Protein AF-A0A444XE68-F1 (afdb_monomer_lite)

InterPro domains:
  IPR004330 FAR1, DNA binding domain [PF03101] (11-62)

Secondary structure (DSSP, 8-state):
---SSHHHHHHHHHHHHHHTT--EEEEEEEE-TTT--EEEEEEEETTS--THHHHHHHHHHHHHHHHHHHHHHHHHHHHHHHHHHHHHHHHHHHHHHHHHHHHHHHHHHHHHHSS-----

Foldseek 3Di:
DDDPDPVRVVVVVQVVCVVVVWHKDFPDWDADPPPRHTPDTDIDTPVPDDPVVVVVVVVVVVVVVVVVVVVVVVVVVVVVVVVVVVVVVVVVVVVVVVVVVVVVVVVVVVVVVPDDPPDD

Organism: Arachis hypogaea (NCBI:txid3818)

Structure (mmCIF, N/CA/C/O backbone):
data_AF-A0A444XE68-F1
#
_entry.id   AF-A0A444XE68-F1
#
loop_
_atom_site.group_PDB
_atom_site.id
_atom_site.type_symbol
_atom_site.label_atom_id
_atom_site.label_alt_id
_atom_site.label_comp_id
_atom_site.label_asym_id
_atom_site.label_entity_id
_atom_site.label_seq_id
_atom_site.pdbx_PDB_ins_code
_atom_site.Cartn_x
_atom_site.Cartn_y
_atom_site.Cartn_z
_atom_site.occupancy
_atom_site.B_iso_or_equiv
_atom_site.auth_seq_id
_atom_site.auth_comp_id
_atom_site.auth_asym_id
_atom_site.auth_atom_id
_atom_site.pdbx_PDB_model_num
ATOM 1 N N . MET A 1 1 ? 29.959 3.962 -31.620 1.00 84.00 1 MET A N 1
ATOM 2 C CA . MET A 1 1 ? 29.363 3.859 -32.964 1.00 84.00 1 MET A CA 1
ATOM 3 C C . MET A 1 1 ? 28.530 5.101 -33.160 1.00 84.00 1 MET A C 1
ATOM 5 O O . MET A 1 1 ? 27.792 5.451 -32.246 1.00 84.00 1 MET A O 1
ATOM 9 N N . GLU A 1 2 ? 28.713 5.780 -34.280 1.00 93.50 2 GLU A N 1
ATOM 10 C CA . GLU A 1 2 ? 27.995 7.003 -34.637 1.00 93.50 2 GLU A CA 1
ATOM 11 C C . GLU A 1 2 ? 27.190 6.717 -35.905 1.00 93.50 2 GLU A C 1
ATOM 13 O O . GLU A 1 2 ? 27.587 5.864 -36.701 1.00 93.50 2 GLU A O 1
ATOM 18 N N . PHE A 1 3 ? 26.043 7.373 -36.050 1.00 93.94 3 PHE A N 1
ATOM 19 C CA . PHE A 1 3 ? 25.133 7.188 -37.176 1.00 93.94 3 PHE A CA 1
ATOM 20 C C . PHE A 1 3 ? 24.747 8.553 -37.732 1.00 93.94 3 PHE A C 1
ATOM 22 O O . PHE A 1 3 ? 24.503 9.481 -36.959 1.00 93.94 3 PHE A O 1
ATOM 29 N N . ASP A 1 4 ? 24.631 8.643 -39.053 1.00 94.25 4 ASP A N 1
ATOM 30 C CA . ASP A 1 4 ? 24.271 9.883 -39.748 1.00 94.25 4 ASP A CA 1
ATOM 31 C C . ASP A 1 4 ? 22.793 10.257 -39.550 1.00 94.25 4 ASP A C 1
ATOM 33 O O . ASP A 1 4 ? 22.409 11.422 -39.678 1.00 94.25 4 ASP A O 1
ATOM 37 N N . SER A 1 5 ? 21.946 9.286 -39.191 1.00 91.38 5 SER A N 1
ATOM 38 C CA . SER A 1 5 ? 20.542 9.521 -38.869 1.00 91.38 5 SER A CA 1
ATOM 39 C C . SER A 1 5 ? 19.990 8.575 -37.800 1.00 91.38 5 SER A C 1
ATOM 41 O O . SER A 1 5 ? 20.508 7.489 -37.529 1.00 91.38 5 SER A O 1
ATOM 43 N N . GLU A 1 6 ? 18.859 8.974 -37.213 1.00 87.94 6 GLU A N 1
ATOM 44 C CA . GLU A 1 6 ? 18.080 8.121 -36.308 1.00 87.94 6 GLU A CA 1
ATOM 45 C C . GLU A 1 6 ? 17.600 6.832 -37.001 1.00 87.94 6 GLU A C 1
ATOM 47 O O . GLU A 1 6 ? 17.521 5.775 -36.373 1.00 87.94 6 GLU A O 1
ATOM 52 N N . ALA A 1 7 ? 17.294 6.912 -38.300 1.00 90.12 7 ALA A N 1
ATOM 53 C CA . ALA A 1 7 ? 16.849 5.771 -39.087 1.00 90.12 7 ALA A CA 1
ATOM 54 C C . ALA A 1 7 ? 17.978 4.747 -39.283 1.00 90.12 7 ALA A C 1
ATOM 56 O O . ALA A 1 7 ? 17.733 3.550 -39.144 1.00 90.12 7 ALA A O 1
ATOM 57 N N . ASP A 1 8 ? 19.210 5.206 -39.517 1.00 94.12 8 ASP A N 1
ATOM 58 C CA . ASP A 1 8 ? 20.377 4.328 -39.678 1.00 94.12 8 ASP A CA 1
ATOM 59 C C . ASP A 1 8 ? 20.706 3.602 -38.377 1.00 94.12 8 ASP A C 1
ATOM 61 O O . ASP A 1 8 ? 20.880 2.381 -38.368 1.00 94.12 8 ASP A O 1
ATOM 65 N N . ALA A 1 9 ? 20.685 4.335 -37.258 1.00 91.12 9 ALA A N 1
ATOM 66 C CA . ALA A 1 9 ? 20.836 3.749 -35.932 1.00 91.12 9 ALA A CA 1
ATOM 67 C C . ALA A 1 9 ? 19.773 2.671 -35.675 1.00 91.12 9 ALA A C 1
ATOM 69 O O . ALA A 1 9 ? 20.085 1.577 -35.202 1.00 91.12 9 ALA A O 1
ATOM 70 N N . LYS A 1 10 ? 18.510 2.959 -36.017 1.00 88.44 10 LYS A N 1
ATOM 71 C CA . LYS A 1 10 ? 17.404 2.012 -35.856 1.00 88.44 10 LYS A CA 1
ATOM 72 C C . LYS A 1 10 ? 17.613 0.751 -36.698 1.00 88.44 10 LYS A C 1
ATOM 74 O O . LYS A 1 10 ? 17.505 -0.346 -36.162 1.00 88.44 10 LYS A O 1
ATOM 79 N N . ASN A 1 11 ? 17.941 0.901 -37.979 1.00 93.62 11 ASN A N 1
ATOM 80 C CA . ASN A 1 11 ? 18.151 -0.228 -38.885 1.00 93.62 11 ASN A CA 1
ATOM 81 C C . ASN A 1 11 ? 19.308 -1.121 -38.424 1.00 93.62 11 ASN A C 1
ATOM 83 O O . ASN A 1 11 ? 19.184 -2.343 -38.449 1.00 93.62 11 ASN A O 1
ATOM 87 N N . PHE A 1 12 ? 20.403 -0.520 -37.950 1.00 94.50 12 PHE A N 1
ATOM 88 C CA . PHE A 1 12 ? 21.541 -1.262 -37.417 1.00 94.50 12 PHE A CA 1
ATOM 89 C C . PHE A 1 12 ? 21.145 -2.143 -36.226 1.00 94.50 12 PHE A C 1
ATOM 91 O O . PHE A 1 12 ? 21.435 -3.340 -36.212 1.00 94.50 12 PHE A O 1
ATOM 98 N N . TYR A 1 13 ? 20.458 -1.570 -35.232 1.00 92.12 13 TYR A N 1
ATOM 99 C CA . TYR A 1 13 ? 20.051 -2.327 -34.049 1.00 92.12 13 TYR A CA 1
ATOM 100 C C . TYR A 1 13 ? 18.958 -3.358 -34.348 1.00 92.12 13 TYR A C 1
ATOM 102 O O . TYR A 1 13 ? 18.964 -4.422 -33.731 1.00 92.12 13 TYR A O 1
ATOM 110 N N . ASP A 1 14 ? 18.056 -3.082 -35.291 1.00 92.25 14 ASP A N 1
ATOM 111 C CA . ASP A 1 14 ? 17.038 -4.042 -35.729 1.00 92.25 14 ASP A CA 1
ATOM 112 C C . ASP A 1 14 ? 17.678 -5.259 -36.416 1.00 92.25 14 ASP A C 1
ATOM 114 O O . ASP A 1 14 ? 17.312 -6.401 -36.128 1.00 92.25 14 ASP A O 1
ATOM 118 N N . GLU A 1 15 ? 18.670 -5.035 -37.279 1.00 95.81 15 GLU A N 1
ATOM 119 C CA . GLU A 1 15 ? 19.401 -6.110 -37.953 1.00 95.81 15 GLU A CA 1
ATOM 120 C C . GLU A 1 15 ? 20.253 -6.921 -36.969 1.00 95.81 15 GLU A C 1
ATOM 122 O O . GLU A 1 15 ? 20.217 -8.152 -36.992 1.00 95.81 15 GLU A O 1
ATOM 127 N N . TYR A 1 16 ? 20.949 -6.256 -36.042 1.00 94.25 16 TYR A N 1
ATOM 128 C CA . TYR A 1 16 ? 21.681 -6.926 -34.964 1.00 94.25 16 TYR A CA 1
ATOM 129 C C . TYR A 1 16 ? 20.755 -7.811 -34.116 1.00 94.25 16 TYR A C 1
ATOM 131 O O . TYR A 1 16 ? 21.047 -8.978 -33.862 1.00 94.25 16 TYR A O 1
ATOM 139 N N . ALA A 1 17 ? 19.589 -7.290 -33.734 1.00 93.06 17 ALA A N 1
ATOM 140 C CA . ALA A 1 17 ? 18.597 -8.036 -32.971 1.00 93.06 17 ALA A CA 1
ATOM 141 C C . ALA A 1 17 ? 18.078 -9.262 -33.729 1.00 93.06 17 ALA A C 1
ATOM 143 O O . ALA A 1 17 ? 17.935 -10.339 -33.145 1.00 93.06 17 ALA A O 1
ATOM 144 N N . ARG A 1 18 ? 17.854 -9.120 -35.042 1.00 93.31 18 ARG A N 1
ATOM 145 C CA . ARG A 1 18 ? 17.460 -10.221 -35.927 1.00 93.31 18 ARG A CA 1
ATOM 146 C C . ARG A 1 18 ? 18.516 -11.327 -35.958 1.00 93.31 18 ARG A C 1
ATOM 148 O O . ARG A 1 18 ? 18.144 -12.496 -35.884 1.00 93.31 18 ARG A O 1
ATOM 155 N N . GLN A 1 19 ? 19.800 -10.971 -36.035 1.00 95.31 19 GLN A N 1
ATOM 156 C CA . GLN A 1 19 ? 20.914 -11.929 -36.043 1.00 95.31 19 GLN A CA 1
ATOM 157 C C . GLN A 1 19 ? 21.063 -12.656 -34.701 1.00 95.31 19 GLN A C 1
ATOM 159 O O . GLN A 1 19 ? 21.191 -13.877 -34.666 1.00 95.31 19 GLN A O 1
ATOM 164 N N . GLU A 1 20 ? 20.947 -11.929 -33.594 1.00 93.69 20 GLU A N 1
ATOM 165 C CA . GLU A 1 20 ? 21.061 -12.469 -32.233 1.00 93.69 20 GLU A CA 1
ATOM 166 C C . GLU A 1 20 ? 19.755 -13.113 -31.709 1.00 93.69 20 GLU A C 1
ATOM 168 O O . GLU A 1 20 ? 19.661 -13.582 -30.564 1.00 93.69 20 GLU A O 1
ATOM 173 N N . GLY A 1 21 ? 18.699 -13.128 -32.527 1.00 92.62 21 GLY A N 1
ATOM 174 C CA . GLY A 1 21 ? 17.419 -13.763 -32.224 1.00 92.62 21 GLY A CA 1
ATOM 175 C C . GLY A 1 21 ? 16.653 -13.108 -31.072 1.00 92.62 21 GLY A C 1
ATOM 176 O O . GLY A 1 21 ? 16.067 -13.811 -30.245 1.00 92.62 21 GLY A O 1
ATOM 177 N N . PHE A 1 22 ? 16.684 -11.781 -30.963 1.00 89.44 22 PHE A N 1
ATOM 178 C CA . PHE A 1 22 ? 15.850 -11.006 -30.044 1.00 89.44 22 PHE A CA 1
ATOM 179 C C . PHE A 1 22 ? 15.135 -9.861 -30.772 1.00 89.44 22 PHE A C 1
ATOM 181 O O . PHE A 1 22 ? 15.383 -9.581 -31.935 1.00 89.44 22 PHE A O 1
ATOM 188 N N . ILE A 1 23 ? 14.196 -9.208 -30.094 1.00 86.94 23 ILE A N 1
ATOM 189 C CA . ILE A 1 23 ? 13.454 -8.056 -30.615 1.00 86.94 23 ILE A CA 1
ATOM 190 C C . ILE A 1 23 ? 13.837 -6.833 -29.792 1.00 86.94 23 ILE A C 1
ATOM 192 O O . ILE A 1 23 ? 13.789 -6.882 -28.559 1.00 86.94 23 ILE A O 1
ATOM 196 N N . VAL A 1 24 ? 14.172 -5.741 -30.473 1.00 88.12 24 VAL A N 1
ATOM 197 C CA . VAL A 1 24 ? 14.423 -4.435 -29.860 1.00 88.12 24 VAL A CA 1
ATOM 198 C C . VAL A 1 24 ? 13.102 -3.705 -29.629 1.00 88.12 24 VAL A C 1
ATOM 200 O O . VAL A 1 24 ? 12.218 -3.678 -30.483 1.00 88.12 24 VAL A O 1
ATOM 203 N N . ARG A 1 25 ? 12.952 -3.112 -28.445 1.00 86.94 25 ARG A N 1
ATOM 204 C CA . ARG A 1 25 ? 11.806 -2.292 -28.049 1.00 86.94 25 ARG A CA 1
ATOM 205 C C . ARG A 1 25 ? 12.290 -0.930 -27.575 1.00 86.94 25 ARG A C 1
ATOM 207 O O . ARG A 1 25 ? 13.351 -0.819 -26.969 1.00 86.94 25 ARG A O 1
ATOM 214 N N . ILE A 1 26 ? 11.497 0.109 -27.821 1.00 86.88 26 ILE A N 1
ATOM 215 C CA . ILE A 1 26 ? 11.744 1.436 -27.249 1.00 86.88 26 ILE A CA 1
ATOM 216 C C . ILE A 1 26 ? 11.195 1.429 -25.817 1.00 86.88 26 ILE A C 1
ATOM 218 O O . ILE A 1 26 ? 9.985 1.340 -25.625 1.00 86.88 26 ILE A O 1
ATOM 222 N N . ASP A 1 27 ? 12.080 1.517 -24.824 1.00 84.44 27 ASP A N 1
ATOM 223 C CA . ASP A 1 27 ? 11.719 1.622 -23.402 1.00 84.44 27 ASP A CA 1
ATOM 224 C C . ASP A 1 27 ? 11.382 3.068 -23.025 1.00 84.44 27 ASP A C 1
ATOM 226 O O . ASP A 1 27 ? 10.371 3.348 -22.383 1.00 84.44 27 ASP A O 1
ATOM 230 N N . LYS A 1 28 ? 12.218 4.015 -23.463 1.00 85.75 28 LYS A N 1
ATOM 231 C CA . LYS A 1 28 ? 12.027 5.448 -23.204 1.00 85.75 28 LYS A CA 1
ATOM 232 C C . LYS A 1 28 ? 12.342 6.269 -24.439 1.00 85.75 28 LYS A C 1
ATOM 234 O O . LYS A 1 28 ? 13.296 5.981 -25.153 1.00 85.75 28 LYS A O 1
ATOM 239 N N . CYS A 1 29 ? 11.572 7.329 -24.649 1.00 90.06 29 CYS A N 1
ATOM 240 C CA . CYS A 1 29 ? 11.809 8.333 -25.678 1.00 90.06 29 CYS A CA 1
ATOM 241 C C . CYS A 1 29 ? 11.807 9.702 -25.002 1.00 90.06 29 CYS A C 1
ATOM 243 O O . CYS A 1 29 ? 10.786 10.106 -24.4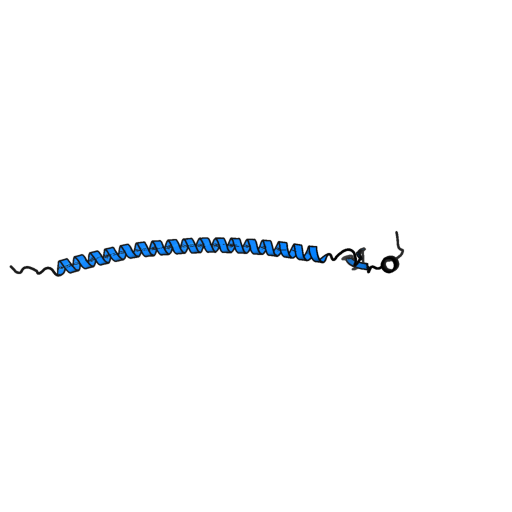49 1.00 90.06 29 CYS A O 1
ATOM 245 N N . HIS A 1 30 ? 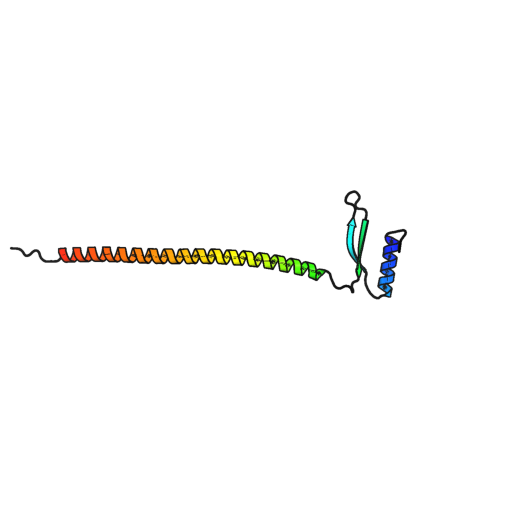12.937 10.401 -25.037 1.00 92.75 30 HIS A N 1
ATOM 246 C CA . HIS A 1 30 ? 13.023 11.781 -24.586 1.00 92.75 30 HIS A CA 1
ATOM 247 C C . HIS A 1 30 ? 12.874 12.713 -25.785 1.00 92.75 30 HIS A C 1
ATOM 249 O O . HIS A 1 30 ? 13.554 12.557 -26.806 1.00 92.75 30 HIS A O 1
ATOM 255 N N . ARG A 1 31 ? 11.952 13.662 -25.658 1.00 94.69 31 ARG A N 1
ATOM 256 C CA . ARG A 1 31 ? 11.659 14.674 -26.665 1.00 94.69 31 ARG A CA 1
ATOM 257 C C . ARG A 1 31 ? 11.868 16.048 -26.058 1.00 94.69 31 ARG A C 1
ATOM 259 O O . ARG A 1 31 ? 11.613 16.242 -24.873 1.00 94.69 31 ARG A O 1
ATOM 266 N N . SER A 1 32 ? 12.331 16.965 -26.888 1.00 95.12 32 SER A N 1
ATOM 267 C CA . SER A 1 32 ? 12.392 18.385 -26.577 1.00 95.12 32 SER A CA 1
ATOM 268 C C . SER A 1 32 ? 10.992 18.907 -26.275 1.00 95.12 32 SER A C 1
ATOM 270 O O . SER A 1 32 ? 10.041 18.611 -26.995 1.00 95.12 32 SER A O 1
ATOM 272 N N . GLU A 1 33 ? 10.863 19.698 -25.218 1.00 94.75 33 GLU A N 1
ATOM 273 C CA . GLU A 1 33 ? 9.581 20.294 -24.829 1.00 94.75 33 GLU A CA 1
ATOM 274 C C . GLU A 1 33 ? 9.178 21.463 -25.740 1.00 94.75 33 GLU A C 1
ATOM 276 O O . GLU A 1 33 ? 8.013 21.847 -25.768 1.00 94.75 33 GLU A O 1
ATOM 281 N N . ILE A 1 34 ? 10.127 22.014 -26.504 1.00 95.88 34 ILE A N 1
ATOM 282 C CA . ILE A 1 34 ? 9.919 23.211 -27.330 1.00 95.88 34 ILE A CA 1
ATOM 283 C C . ILE A 1 34 ? 9.379 22.837 -28.714 1.00 95.88 34 ILE A C 1
ATOM 285 O O . ILE A 1 34 ? 8.450 23.462 -29.215 1.00 95.88 34 ILE A O 1
ATOM 289 N N . ASP A 1 35 ? 9.968 21.821 -29.343 1.00 95.94 35 ASP A N 1
ATOM 290 C CA . ASP A 1 35 ? 9.703 21.447 -30.740 1.00 95.94 35 ASP A CA 1
ATOM 291 C C . ASP A 1 35 ? 9.335 19.965 -30.915 1.00 95.94 35 ASP A C 1
ATOM 293 O O . ASP A 1 35 ? 9.155 19.491 -32.038 1.00 95.94 35 ASP A O 1
ATOM 297 N N . ASN A 1 36 ? 9.223 19.218 -29.812 1.00 90.50 36 ASN A N 1
ATOM 298 C CA . ASN A 1 36 ? 8.888 17.794 -29.787 1.00 90.50 36 ASN A CA 1
ATOM 299 C C . ASN A 1 36 ? 9.858 16.889 -30.584 1.00 90.50 36 ASN A C 1
ATOM 301 O O . ASN A 1 36 ? 9.563 15.706 -30.828 1.00 90.50 36 ASN A O 1
ATOM 305 N N . ARG A 1 37 ? 11.031 17.414 -30.977 1.00 92.00 37 ARG A N 1
ATOM 306 C CA . ARG A 1 37 ? 12.084 16.635 -31.638 1.00 92.00 37 ARG A CA 1
ATOM 307 C C . ARG A 1 37 ? 12.682 15.629 -30.669 1.00 92.00 37 ARG A C 1
ATOM 309 O O . ARG A 1 37 ? 12.767 15.859 -29.465 1.00 92.00 37 ARG A O 1
ATOM 316 N N . ILE A 1 38 ? 13.078 14.481 -31.201 1.00 89.81 38 ILE A N 1
ATOM 317 C CA . ILE A 1 38 ? 13.616 13.382 -30.400 1.00 89.81 38 ILE A CA 1
ATOM 318 C C . ILE A 1 38 ? 15.060 13.706 -30.052 1.00 89.81 38 ILE A C 1
ATOM 320 O O . ILE A 1 38 ? 15.887 13.868 -30.941 1.00 89.81 38 ILE A O 1
ATOM 324 N N . ILE A 1 39 ? 15.342 13.787 -28.754 1.00 91.88 39 ILE A N 1
ATOM 325 C CA . ILE A 1 39 ? 16.689 14.028 -28.229 1.00 91.88 39 ILE A CA 1
ATOM 326 C C . ILE A 1 39 ? 17.389 12.689 -27.992 1.00 91.88 39 ILE A C 1
ATOM 328 O O . ILE A 1 39 ? 18.567 12.538 -28.297 1.00 91.88 39 ILE A O 1
ATOM 332 N N . SER A 1 40 ? 16.676 11.698 -27.445 1.00 90.56 40 SER A N 1
ATOM 333 C CA . SER A 1 40 ? 17.245 10.370 -27.206 1.00 90.56 40 SER A CA 1
ATOM 334 C C . SER A 1 40 ? 16.184 9.278 -27.093 1.00 90.56 40 SER A C 1
ATOM 336 O O . SER A 1 40 ? 15.023 9.524 -26.751 1.00 90.56 40 SER A O 1
ATOM 338 N N . ARG A 1 41 ? 16.594 8.033 -27.357 1.00 89.81 41 ARG A N 1
ATOM 339 C CA . ARG A 1 41 ? 15.790 6.834 -27.107 1.00 89.81 41 ARG A CA 1
ATOM 340 C C . ARG A 1 41 ? 16.607 5.795 -26.359 1.00 89.81 41 ARG A C 1
ATOM 342 O O . ARG A 1 41 ? 17.769 5.566 -26.670 1.00 89.81 41 ARG A O 1
ATOM 349 N N . ARG A 1 42 ? 15.967 5.138 -25.398 1.00 87.69 42 ARG A N 1
ATOM 350 C CA . ARG A 1 42 ? 16.484 3.933 -24.759 1.00 87.69 42 ARG A CA 1
ATOM 351 C C . ARG A 1 42 ? 15.863 2.722 -25.437 1.00 87.69 42 ARG A C 1
ATOM 353 O O . ARG A 1 42 ? 14.638 2.602 -25.468 1.00 87.69 42 ARG A O 1
ATOM 360 N N . LEU A 1 43 ? 16.718 1.849 -25.948 1.00 86.81 43 LEU A N 1
ATOM 361 C CA . LEU A 1 43 ? 16.349 0.571 -26.540 1.00 86.81 43 LEU A CA 1
ATOM 362 C C . LEU A 1 43 ? 16.595 -0.546 -25.518 1.00 86.81 43 LEU A C 1
ATOM 364 O O . LEU A 1 43 ? 17.582 -0.492 -24.791 1.00 86.81 43 LEU A O 1
ATOM 368 N N . THR A 1 44 ? 15.701 -1.528 -25.452 1.00 85.38 44 THR A N 1
ATOM 369 C CA . THR A 1 44 ? 15.846 -2.742 -24.629 1.00 85.38 44 THR A CA 1
ATOM 370 C C . THR A 1 44 ? 15.527 -3.971 -25.466 1.00 85.38 44 THR A C 1
ATOM 372 O O . THR A 1 44 ? 14.751 -3.892 -26.425 1.00 85.38 44 THR A O 1
ATOM 375 N N . CYS A 1 45 ? 16.116 -5.119 -25.133 1.00 87.81 45 CYS A N 1
ATOM 376 C CA . CYS A 1 45 ? 15.801 -6.361 -25.836 1.00 87.81 45 CYS A CA 1
ATOM 377 C C . CYS A 1 45 ? 14.669 -7.123 -25.136 1.00 87.81 45 CYS A C 1
ATOM 379 O O . CYS A 1 45 ? 14.455 -7.030 -23.927 1.00 87.81 45 CYS A O 1
ATOM 381 N N . ASN A 1 46 ? 13.925 -7.942 -25.880 1.00 80.06 46 ASN A N 1
ATOM 382 C CA . ASN A 1 46 ? 12.908 -8.796 -25.270 1.00 80.06 46 ASN A CA 1
ATOM 383 C C . ASN A 1 46 ? 13.469 -9.921 -24.382 1.00 80.06 46 ASN A C 1
ATOM 385 O O . ASN A 1 46 ? 12.687 -10.505 -23.632 1.00 80.06 46 ASN A O 1
ATOM 389 N N . LYS A 1 47 ? 14.781 -10.183 -24.430 1.00 75.50 47 LYS A N 1
ATOM 390 C CA . LYS A 1 47 ? 15.480 -11.150 -23.572 1.00 75.50 47 LYS A CA 1
ATOM 391 C C . LYS A 1 47 ? 15.899 -10.575 -22.207 1.00 75.50 47 LYS A C 1
ATOM 393 O O . LYS A 1 47 ? 16.132 -11.354 -21.293 1.00 75.50 47 LYS A O 1
ATOM 398 N N . GLU A 1 48 ? 15.923 -9.251 -22.023 1.00 68.56 48 GLU A N 1
ATOM 399 C CA . GLU A 1 48 ? 16.414 -8.587 -20.795 1.00 68.56 48 GLU A CA 1
ATOM 400 C C . GLU A 1 48 ? 15.484 -8.710 -19.574 1.00 68.56 48 GLU A C 1
ATOM 402 O O . GLU A 1 48 ? 15.865 -8.340 -18.468 1.00 68.56 48 GLU A O 1
ATOM 407 N N . GLY A 1 49 ? 14.281 -9.274 -19.729 1.00 58.38 49 GLY A N 1
ATOM 408 C CA . GLY A 1 49 ? 13.361 -9.489 -18.611 1.00 58.38 49 GLY A CA 1
ATOM 409 C C . GLY A 1 49 ? 12.615 -8.212 -18.204 1.00 58.38 49 GLY A C 1
ATOM 410 O O . GLY A 1 49 ? 13.105 -7.357 -17.484 1.00 58.38 49 GLY A O 1
ATOM 411 N N . PHE A 1 50 ? 11.368 -8.115 -18.661 1.00 56.25 50 PHE A N 1
ATOM 412 C CA . PHE A 1 50 ? 10.339 -7.119 -18.334 1.00 56.25 50 PHE A CA 1
ATOM 413 C C . PHE A 1 50 ? 10.555 -6.240 -17.069 1.00 56.25 50 PHE A C 1
ATOM 415 O O . PHE A 1 50 ? 10.349 -6.698 -15.943 1.00 56.25 50 PHE A O 1
ATOM 422 N N . HIS A 1 51 ? 10.732 -4.922 -17.265 1.00 56.00 51 HIS A N 1
ATOM 423 C CA . HIS A 1 51 ? 10.645 -3.842 -16.251 1.00 56.00 51 HIS A CA 1
ATOM 424 C C . HIS A 1 51 ? 9.278 -3.717 -15.523 1.00 56.00 51 HIS A C 1
ATOM 426 O O . HIS A 1 51 ? 9.047 -2.797 -14.738 1.00 56.00 51 HIS A O 1
ATOM 432 N N . VAL A 1 52 ? 8.346 -4.652 -15.730 1.00 56.81 52 VAL A N 1
ATOM 433 C CA . VAL A 1 52 ? 7.015 -4.661 -15.097 1.00 56.81 52 VAL A CA 1
ATOM 434 C C . VAL A 1 52 ? 7.094 -4.974 -13.592 1.00 56.81 52 VAL A C 1
ATOM 436 O O . VAL A 1 52 ? 6.224 -4.533 -12.839 1.00 56.81 52 VAL A O 1
ATOM 439 N N . ARG A 1 53 ? 8.133 -5.688 -13.122 1.00 57.84 53 ARG A N 1
ATOM 440 C CA . ARG A 1 53 ? 8.294 -5.996 -11.684 1.00 57.84 53 ARG A CA 1
ATOM 441 C C . ARG A 1 53 ? 8.501 -4.744 -10.839 1.00 57.84 53 ARG A C 1
ATOM 443 O O . ARG A 1 53 ? 7.781 -4.574 -9.867 1.00 57.84 53 ARG A O 1
ATOM 450 N N . GLU A 1 54 ? 9.354 -3.809 -11.259 1.00 61.56 54 GLU A N 1
ATOM 451 C CA . GLU A 1 54 ? 9.609 -2.590 -10.476 1.00 61.56 54 GLU A CA 1
ATOM 452 C C . GLU A 1 54 ? 8.354 -1.728 -10.278 1.00 61.56 54 GLU A C 1
ATOM 454 O O . GLU A 1 54 ? 8.172 -1.119 -9.222 1.00 61.56 54 GLU A O 1
ATOM 459 N N . SER A 1 55 ? 7.467 -1.683 -11.278 1.00 72.06 55 SER A N 1
ATOM 460 C CA . SER A 1 55 ? 6.179 -0.987 -11.177 1.00 72.06 55 SER A CA 1
ATOM 461 C C . SER A 1 55 ? 5.241 -1.674 -10.177 1.00 72.06 55 SER A C 1
ATOM 463 O O . SER A 1 55 ? 4.668 -1.014 -9.306 1.00 72.06 55 SER A O 1
ATOM 465 N N . LYS A 1 56 ? 5.143 -3.009 -10.234 1.00 81.31 56 LYS A N 1
ATOM 466 C CA . LYS A 1 56 ? 4.345 -3.798 -9.285 1.00 81.31 56 LYS A CA 1
ATOM 467 C C . LYS A 1 56 ? 4.897 -3.703 -7.864 1.00 81.31 56 LYS A C 1
ATOM 469 O O . LYS A 1 56 ? 4.121 -3.484 -6.945 1.00 81.31 56 LYS A O 1
ATOM 474 N N . ASP A 1 57 ? 6.211 -3.751 -7.683 1.00 85.44 57 ASP A N 1
ATOM 475 C CA . ASP A 1 57 ? 6.851 -3.640 -6.369 1.00 85.44 57 ASP A CA 1
ATOM 476 C C . ASP A 1 57 ? 6.652 -2.251 -5.756 1.00 85.44 57 ASP A C 1
ATOM 478 O O . ASP A 1 57 ? 6.414 -2.119 -4.554 1.00 85.44 57 ASP A O 1
ATOM 482 N N . LYS A 1 58 ? 6.693 -1.190 -6.576 1.00 87.31 58 LYS A N 1
ATOM 483 C CA . LYS A 1 58 ? 6.314 0.160 -6.133 1.00 87.31 58 LYS A CA 1
ATOM 484 C C . LYS A 1 58 ? 4.855 0.200 -5.689 1.00 87.31 58 LYS A C 1
ATOM 486 O O . LYS A 1 58 ? 4.571 0.765 -4.635 1.00 87.31 58 LYS A O 1
ATOM 491 N N . ARG A 1 59 ? 3.952 -0.424 -6.451 1.00 89.69 59 ARG A N 1
ATOM 492 C CA . ARG A 1 59 ? 2.529 -0.488 -6.102 1.00 89.69 59 ARG A CA 1
ATOM 493 C C . ARG A 1 59 ? 2.288 -1.281 -4.819 1.00 89.69 59 ARG A C 1
ATOM 495 O O . ARG A 1 59 ? 1.534 -0.814 -3.975 1.00 89.69 59 ARG A O 1
ATOM 502 N N . ILE A 1 60 ? 2.957 -2.419 -4.643 1.00 94.00 60 ILE A N 1
ATOM 503 C CA . ILE A 1 60 ? 2.900 -3.226 -3.419 1.00 94.00 60 ILE A CA 1
ATOM 504 C C . ILE A 1 60 ? 3.348 -2.378 -2.230 1.00 94.00 60 ILE A C 1
ATOM 506 O O . ILE 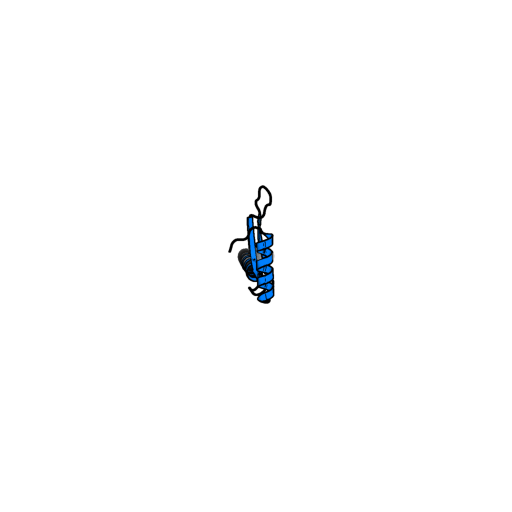A 1 60 ? 2.578 -2.212 -1.295 1.00 94.00 60 ILE A O 1
ATOM 510 N N . ARG A 1 61 ? 4.522 -1.734 -2.301 1.00 94.81 61 ARG A N 1
ATOM 511 C CA . ARG A 1 61 ? 5.019 -0.870 -1.213 1.00 94.81 61 ARG A CA 1
ATOM 512 C C . ARG A 1 61 ? 4.061 0.269 -0.859 1.00 94.81 61 ARG A C 1
ATOM 514 O O . ARG A 1 61 ? 3.927 0.604 0.314 1.00 94.81 61 ARG A O 1
ATOM 521 N N . GLN A 1 62 ? 3.416 0.880 -1.852 1.00 96.00 62 GLN A N 1
ATOM 522 C CA . GLN A 1 62 ? 2.408 1.916 -1.611 1.00 96.00 62 GLN A CA 1
ATOM 523 C C . GLN A 1 62 ? 1.189 1.354 -0.876 1.00 96.00 62 GLN A C 1
ATOM 525 O O . GLN A 1 62 ? 0.781 1.924 0.133 1.00 96.00 62 GLN A O 1
ATOM 530 N N . LEU A 1 63 ? 0.644 0.231 -1.351 1.00 97.31 63 LEU A N 1
ATOM 531 C CA . LEU A 1 63 ? -0.524 -0.402 -0.740 1.00 97.31 63 LEU A CA 1
ATOM 532 C C . LEU A 1 63 ? -0.224 -0.909 0.674 1.00 97.31 63 LEU A C 1
ATOM 534 O O . LEU A 1 63 ? -1.059 -0.740 1.554 1.00 97.31 63 LEU A O 1
ATOM 538 N N . THR A 1 64 ? 0.970 -1.453 0.923 1.00 97.19 64 THR A N 1
ATOM 539 C CA . THR A 1 64 ? 1.402 -1.874 2.264 1.00 97.19 64 THR A CA 1
ATOM 540 C C . THR A 1 64 ? 1.399 -0.702 3.244 1.00 97.19 64 THR A C 1
ATOM 542 O O . THR A 1 64 ? 0.797 -0.806 4.307 1.00 97.19 64 THR A O 1
ATOM 545 N N . LYS A 1 65 ? 1.970 0.450 2.865 1.00 97.75 65 LYS A N 1
ATOM 546 C CA . LYS A 1 65 ? 1.943 1.659 3.711 1.00 97.75 65 LYS A CA 1
ATOM 547 C C . LYS A 1 65 ? 0.524 2.163 3.972 1.00 97.75 65 LYS A C 1
ATOM 549 O O . LYS A 1 65 ? 0.218 2.645 5.060 1.00 97.75 65 LYS A O 1
ATOM 554 N N . GLU A 1 66 ? -0.344 2.094 2.965 1.00 97.69 66 GLU A N 1
ATOM 555 C CA . GLU A 1 66 ? -1.739 2.509 3.108 1.00 97.69 66 GLU A CA 1
ATOM 556 C C . GLU A 1 66 ? -2.515 1.578 4.054 1.00 97.69 66 GLU A C 1
ATOM 558 O O . GLU A 1 66 ? -3.329 2.054 4.849 1.00 97.69 66 GLU A O 1
ATOM 563 N N . LEU A 1 67 ? -2.233 0.272 3.993 1.00 98.19 67 LEU A N 1
ATOM 564 C CA . LEU A 1 67 ? -2.789 -0.740 4.889 1.00 98.19 67 LEU A CA 1
ATOM 565 C C . LEU A 1 67 ? -2.350 -0.487 6.338 1.00 98.19 67 LEU A C 1
ATOM 567 O O . LEU A 1 67 ? -3.203 -0.339 7.207 1.00 98.19 67 LEU A O 1
ATOM 571 N N . GLU A 1 68 ? -1.047 -0.311 6.578 1.00 97.88 68 GLU A N 1
ATOM 572 C CA . GLU A 1 68 ? -0.491 -0.016 7.908 1.00 97.88 68 GLU A CA 1
ATOM 573 C C . GLU A 1 68 ? -1.123 1.236 8.534 1.00 97.88 68 GLU A C 1
ATOM 575 O O . GLU A 1 68 ? -1.476 1.245 9.715 1.00 97.88 68 GLU A O 1
ATOM 580 N N . ARG A 1 69 ? -1.334 2.293 7.735 1.00 97.75 69 ARG A N 1
ATOM 581 C CA . ARG A 1 69 ? -2.001 3.519 8.198 1.00 97.75 69 ARG A CA 1
ATOM 582 C C . ARG A 1 69 ? -3.447 3.257 8.625 1.00 97.75 69 ARG A C 1
ATOM 584 O O . ARG A 1 69 ? -3.894 3.794 9.639 1.00 97.75 69 ARG A O 1
ATOM 591 N N . ARG A 1 70 ? -4.194 2.462 7.849 1.00 96.06 70 ARG A N 1
ATOM 592 C CA . ARG A 1 70 ? -5.580 2.100 8.188 1.00 96.06 70 ARG A CA 1
ATOM 593 C C . ARG A 1 70 ? -5.644 1.214 9.425 1.00 96.06 70 ARG A C 1
ATOM 595 O O . ARG A 1 70 ? -6.512 1.446 10.263 1.00 96.06 70 ARG A O 1
ATOM 602 N N . ASP A 1 71 ? -4.720 0.273 9.573 1.00 98.06 71 ASP A N 1
ATOM 603 C CA . ASP A 1 71 ? -4.644 -0.595 10.748 1.00 98.06 71 ASP A CA 1
ATOM 604 C C . ASP A 1 71 ? -4.370 0.213 12.018 1.00 98.06 71 ASP A C 1
ATOM 606 O O . ASP A 1 71 ? -5.064 0.039 13.020 1.00 98.06 71 ASP A O 1
ATOM 610 N N . GLN A 1 72 ? -3.437 1.170 11.970 1.00 98.12 72 GLN A N 1
ATOM 611 C CA . GLN A 1 72 ? -3.194 2.096 13.082 1.00 98.12 72 GLN A CA 1
ATOM 612 C C . GLN A 1 72 ? -4.449 2.899 13.444 1.00 98.12 72 GLN A C 1
ATOM 614 O O . GLN A 1 72 ? -4.796 3.017 14.621 1.00 98.12 72 GLN A O 1
ATOM 619 N N . GLN A 1 73 ? -5.167 3.413 12.443 1.00 98.00 73 GLN A N 1
ATOM 620 C CA . GLN A 1 73 ? -6.409 4.151 12.664 1.00 98.00 73 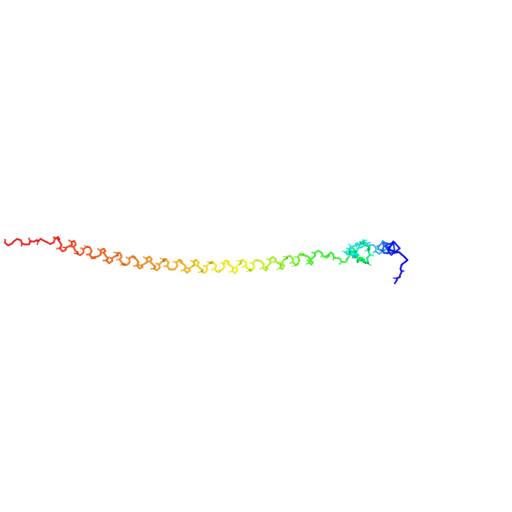GLN A CA 1
ATOM 621 C C . GLN A 1 73 ? -7.497 3.256 13.290 1.00 98.00 73 GLN A C 1
ATOM 623 O O . GLN A 1 73 ? -8.162 3.661 14.243 1.00 98.00 73 GLN A O 1
ATOM 628 N N . CYS A 1 74 ? -7.637 2.012 12.824 1.00 98.25 74 CYS A N 1
ATOM 629 C CA . CYS A 1 74 ? -8.560 1.038 13.407 1.00 98.25 74 CYS A CA 1
ATOM 630 C C . CYS A 1 74 ? -8.196 0.698 14.857 1.00 98.25 74 CYS A C 1
ATOM 632 O O . CYS A 1 74 ? -9.081 0.606 15.707 1.00 98.25 74 CYS A O 1
ATOM 634 N N . GLN A 1 75 ? -6.905 0.560 15.173 1.00 98.12 75 GLN A N 1
ATOM 635 C CA . GLN A 1 75 ? -6.440 0.342 16.545 1.00 98.12 75 GLN A CA 1
ATOM 636 C C . GLN A 1 75 ? -6.777 1.527 17.458 1.00 98.12 75 GLN A C 1
ATOM 638 O O . GLN A 1 75 ? -7.196 1.314 18.596 1.00 98.12 75 GLN A O 1
ATOM 643 N N . GLN A 1 76 ? -6.639 2.765 16.974 1.00 98.12 76 GLN A N 1
ATOM 644 C CA . GLN A 1 76 ? -7.029 3.958 17.731 1.00 98.12 76 GLN A CA 1
ATOM 645 C C . GLN A 1 76 ? -8.532 3.982 18.013 1.00 98.12 76 GLN A C 1
ATOM 647 O O . GLN A 1 76 ? -8.928 4.129 19.168 1.00 98.12 76 GLN A O 1
ATOM 652 N N . TYR A 1 77 ? -9.368 3.759 16.996 1.00 98.25 77 TYR A N 1
ATOM 653 C CA . TYR A 1 77 ? -10.815 3.681 17.201 1.00 98.25 77 TYR A CA 1
ATOM 654 C C . TYR A 1 77 ? -11.203 2.555 18.156 1.00 98.25 77 TYR A C 1
ATOM 656 O O . TYR A 1 77 ? -12.029 2.768 19.039 1.00 98.25 77 TYR A O 1
ATOM 664 N N . ARG A 1 78 ? -10.568 1.382 18.047 1.00 98.56 78 ARG A N 1
ATOM 665 C CA . ARG A 1 78 ? -10.809 0.265 18.966 1.00 98.56 78 ARG A CA 1
ATOM 666 C C . ARG A 1 78 ? -10.519 0.654 20.416 1.00 98.56 78 ARG A C 1
ATOM 668 O O . ARG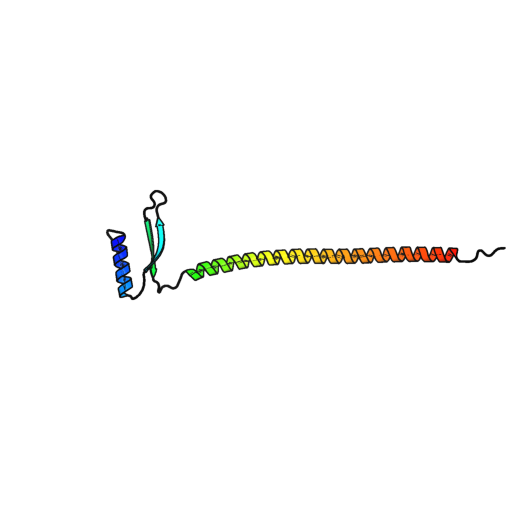 A 1 78 ? -11.326 0.343 21.283 1.00 98.56 78 ARG A O 1
ATOM 675 N N . LYS A 1 79 ? -9.411 1.354 20.683 1.00 98.12 79 LYS A N 1
ATOM 676 C CA . LYS A 1 79 ? -9.081 1.839 22.035 1.00 98.12 79 LYS A CA 1
ATOM 677 C C . LYS A 1 79 ? -10.129 2.816 22.566 1.00 98.12 79 LYS A C 1
ATOM 679 O O . LYS A 1 79 ? -10.557 2.671 23.704 1.00 98.12 79 LYS A O 1
ATOM 684 N N . LEU A 1 80 ? -10.557 3.771 21.740 1.00 98.12 80 LEU A N 1
ATOM 685 C CA . LEU A 1 80 ? -11.587 4.742 22.121 1.00 98.12 80 LEU A CA 1
ATOM 686 C C . LEU A 1 80 ? -12.915 4.057 22.450 1.00 98.12 80 LEU A C 1
ATOM 688 O O . LEU A 1 80 ? -13.522 4.364 23.469 1.00 98.12 80 LEU A O 1
ATOM 692 N N . ILE A 1 81 ? -13.339 3.101 21.621 1.00 98.56 81 ILE A N 1
ATOM 693 C CA . ILE A 1 81 ? -14.573 2.340 21.845 1.00 98.56 81 ILE A CA 1
ATOM 694 C C . ILE A 1 81 ? -14.485 1.541 23.147 1.00 98.56 81 ILE A C 1
ATOM 696 O O . ILE A 1 81 ? -15.428 1.569 23.927 1.00 98.56 81 ILE A O 1
ATOM 700 N N . LEU A 1 82 ? -13.363 0.865 23.409 1.00 98.38 82 LEU A N 1
ATOM 701 C CA . LEU A 1 82 ? -13.187 0.105 24.650 1.00 98.38 82 LEU A CA 1
ATOM 702 C C . LEU A 1 82 ? -13.248 1.008 25.889 1.00 98.38 82 LEU A C 1
ATOM 704 O O . LEU A 1 82 ? -13.963 0.686 26.828 1.00 98.38 82 LEU A O 1
ATOM 708 N N . SER A 1 83 ? -12.575 2.161 25.859 1.00 98.19 83 SER A N 1
ATOM 709 C CA . SER A 1 83 ? -12.623 3.135 26.958 1.00 98.19 83 SER A CA 1
ATOM 710 C C . SER A 1 83 ? -14.028 3.714 27.172 1.00 98.19 83 SER A C 1
ATOM 712 O O . SER A 1 83 ? -14.456 3.900 28.311 1.00 98.19 83 SER A O 1
ATOM 714 N N . LEU A 1 84 ? -14.773 3.969 26.090 1.00 98.50 84 LEU A N 1
ATOM 715 C CA . LEU A 1 84 ? -16.164 4.414 26.180 1.00 98.50 84 LEU A CA 1
ATOM 716 C C . LEU A 1 84 ? -17.055 3.345 26.822 1.00 98.50 84 LEU A C 1
ATOM 718 O O . LEU A 1 84 ? -17.865 3.675 27.682 1.00 98.50 84 LEU A O 1
ATOM 722 N N . LEU A 1 85 ? -16.911 2.084 26.408 1.00 98.44 85 LEU A N 1
ATOM 723 C CA . LEU A 1 85 ? -17.689 0.975 26.963 1.00 98.44 85 LEU A CA 1
ATOM 724 C C . LEU A 1 85 ? -17.423 0.802 28.461 1.00 98.44 85 LEU A C 1
ATOM 726 O O . LEU A 1 85 ? -18.378 0.738 29.227 1.00 98.44 85 LEU A O 1
ATOM 730 N N . GLU A 1 86 ? -16.157 0.834 28.880 1.00 98.25 86 GLU A N 1
ATOM 731 C CA . GLU A 1 86 ? -15.765 0.781 30.295 1.00 98.25 86 GLU A CA 1
ATOM 732 C C . GLU A 1 86 ? -16.405 1.924 31.100 1.00 98.25 86 GLU A C 1
ATOM 734 O O . GLU A 1 86 ? -17.036 1.696 32.130 1.00 98.25 86 GLU A O 1
ATOM 739 N N . THR A 1 87 ? -16.358 3.149 30.569 1.00 98.31 87 THR A N 1
ATOM 740 C CA . THR A 1 87 ? -16.984 4.316 31.213 1.00 98.31 87 THR A CA 1
ATOM 741 C C . THR A 1 87 ? -18.497 4.137 31.378 1.00 98.31 87 THR A C 1
ATOM 743 O O . THR A 1 87 ? -19.062 4.465 32.422 1.00 98.31 87 THR A O 1
ATOM 746 N N . VAL A 1 88 ? -19.179 3.621 30.351 1.00 98.44 88 VAL A N 1
ATOM 747 C CA . VAL A 1 88 ? -20.630 3.381 30.396 1.00 98.44 88 VAL A CA 1
ATOM 748 C C . VAL A 1 88 ? -20.972 2.291 31.413 1.00 98.44 88 VAL A C 1
ATOM 750 O O . VAL A 1 88 ? -21.947 2.427 32.153 1.00 98.44 88 VAL A O 1
ATOM 753 N N . GLU A 1 89 ? -20.174 1.227 31.491 1.00 98.25 89 GLU A N 1
ATOM 754 C CA . GLU A 1 89 ? -20.348 0.159 32.479 1.00 98.25 89 GLU A CA 1
ATOM 755 C C . GLU A 1 89 ? -20.196 0.681 33.916 1.00 98.25 89 GLU A C 1
ATOM 757 O O . GLU A 1 89 ? -21.042 0.396 34.771 1.00 98.25 89 GLU A O 1
ATOM 762 N N . GLU A 1 90 ? -19.182 1.508 34.179 1.00 98.19 90 GLU A N 1
ATOM 763 C CA . GLU A 1 90 ? -18.981 2.151 35.481 1.00 98.19 90 GLU A CA 1
ATOM 764 C C . GLU A 1 90 ? -20.151 3.063 35.861 1.00 98.19 90 GLU A C 1
ATOM 766 O O . GLU A 1 90 ? -20.668 2.991 36.982 1.00 98.19 90 GLU A O 1
ATOM 771 N N . GLN A 1 91 ? -20.609 3.894 34.920 1.00 98.00 91 GLN A N 1
ATOM 772 C CA . GLN A 1 91 ? -21.747 4.788 35.132 1.00 98.00 91 GLN A CA 1
ATOM 773 C C . GLN A 1 91 ? -23.036 4.010 35.414 1.00 98.00 91 GLN A C 1
ATOM 775 O O . GLN A 1 91 ? -23.776 4.372 36.332 1.00 98.00 91 GLN A O 1
ATOM 780 N N . ASN A 1 92 ? -23.285 2.915 34.693 1.00 97.75 92 ASN A N 1
ATOM 781 C CA . ASN A 1 92 ? -24.439 2.048 34.928 1.00 97.75 92 ASN A CA 1
ATOM 782 C C . ASN A 1 92 ? -24.398 1.413 36.320 1.00 97.75 92 ASN A C 1
ATOM 784 O O . ASN A 1 92 ? -25.401 1.434 37.036 1.00 97.75 92 ASN A O 1
ATOM 788 N N . LYS A 1 93 ? -23.236 0.898 36.739 1.00 97.88 93 LYS A N 1
ATOM 789 C CA . LYS A 1 93 ? -23.062 0.322 38.077 1.00 97.88 93 LYS A CA 1
ATOM 790 C C . LYS A 1 93 ? -23.304 1.363 39.169 1.00 97.88 93 LYS A C 1
ATOM 792 O O . LYS A 1 93 ? -24.038 1.101 40.119 1.00 97.88 93 LYS A O 1
ATOM 797 N N . PHE A 1 94 ? -22.737 2.557 39.010 1.00 98.12 94 PHE A N 1
ATOM 798 C CA . PHE A 1 94 ? -22.923 3.661 39.948 1.00 98.12 94 PHE A CA 1
ATOM 799 C C . PHE A 1 94 ? -24.391 4.084 40.074 1.00 98.12 94 PHE A C 1
ATOM 801 O O . PHE A 1 94 ? -24.892 4.278 41.186 1.00 98.12 94 PHE A O 1
ATOM 808 N N . LEU A 1 95 ? -25.096 4.210 38.946 1.00 98.00 95 LEU A N 1
ATOM 809 C CA . LEU A 1 95 ? -26.523 4.523 38.939 1.00 98.00 95 LEU A CA 1
ATOM 810 C C . LEU A 1 95 ? -27.347 3.409 39.595 1.00 98.00 95 LEU A C 1
ATOM 812 O O . LEU A 1 95 ? -28.219 3.729 40.400 1.00 98.00 9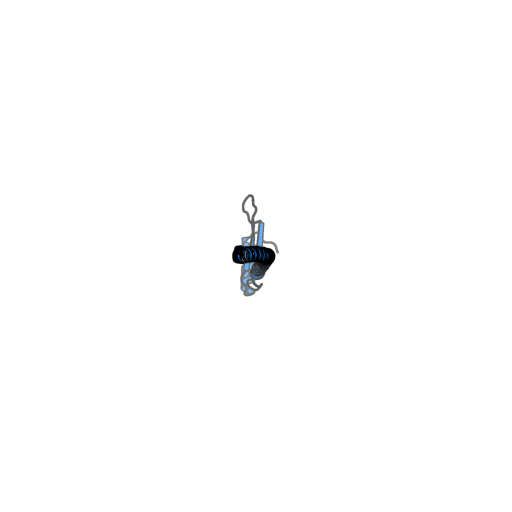5 LEU A O 1
ATOM 816 N N . SER A 1 96 ? -27.038 2.133 39.338 1.00 98.31 96 SER A N 1
ATOM 817 C CA . SER A 1 96 ? -27.716 0.993 39.980 1.00 98.31 96 SER A CA 1
ATOM 818 C C . SER A 1 96 ? -27.622 1.067 41.502 1.00 98.31 96 SER A C 1
ATOM 820 O O . SER A 1 96 ? -28.645 1.021 42.179 1.00 98.31 96 SER A O 1
ATOM 822 N N . THR A 1 97 ? -26.424 1.300 42.050 1.00 97.94 97 THR A N 1
ATOM 823 C CA . THR A 1 97 ? -26.236 1.428 43.505 1.00 97.94 97 THR A CA 1
ATOM 824 C C . THR A 1 97 ? -27.042 2.589 44.092 1.00 97.94 97 THR A C 1
ATOM 826 O O . THR A 1 97 ? -27.620 2.469 45.172 1.00 97.94 97 THR A O 1
ATOM 829 N N . LYS A 1 98 ? -27.120 3.726 43.388 1.00 97.94 98 LYS A N 1
ATOM 830 C CA . LYS A 1 98 ? -27.951 4.855 43.830 1.00 97.94 98 LYS A CA 1
ATOM 831 C C . LYS A 1 98 ? -29.440 4.518 43.814 1.00 97.94 98 LYS A C 1
ATOM 833 O O . LYS A 1 98 ? -30.142 4.876 44.756 1.00 97.94 98 LYS A O 1
ATOM 838 N N . VAL A 1 99 ? -29.914 3.838 42.772 1.00 98.31 99 VAL A N 1
ATOM 839 C CA . VAL A 1 99 ? -31.309 3.392 42.670 1.00 98.31 99 VAL A CA 1
ATOM 840 C C . VAL A 1 99 ? -31.637 2.399 43.785 1.00 98.31 99 VAL A C 1
ATOM 842 O O . VAL A 1 99 ? -32.651 2.569 44.453 1.00 98.31 99 VAL A O 1
ATOM 845 N N . GLU A 1 100 ? -30.769 1.421 44.046 1.00 97.19 100 GLU A N 1
ATOM 846 C CA . GLU A 1 100 ? -30.924 0.456 45.143 1.00 97.19 100 GLU A CA 1
ATOM 847 C C . GLU A 1 100 ? -31.043 1.151 46.499 1.00 97.19 100 GLU A C 1
ATOM 849 O O . GLU A 1 100 ? -31.947 0.835 47.274 1.00 97.19 100 GLU A O 1
ATOM 854 N N . HIS A 1 101 ? -30.190 2.145 46.760 1.00 97.50 101 HIS A N 1
ATOM 855 C CA . HIS A 1 101 ? -30.260 2.930 47.988 1.00 97.50 101 HIS A CA 1
ATOM 856 C C . HIS A 1 101 ? -31.607 3.658 48.104 1.00 97.50 101 HIS A C 1
ATOM 858 O O . HIS A 1 101 ? -32.282 3.529 49.123 1.00 97.50 101 HIS A O 1
ATOM 864 N N . VAL A 1 102 ? -32.053 4.358 47.056 1.00 97.25 102 VAL A N 1
ATOM 865 C CA . VAL A 1 102 ? -33.356 5.048 47.065 1.00 97.25 102 VAL A CA 1
ATOM 866 C C . VAL A 1 102 ? -34.506 4.065 47.294 1.00 97.25 102 VAL A C 1
ATOM 868 O O . VAL A 1 102 ? -35.370 4.321 48.128 1.00 97.25 102 VAL A O 1
ATOM 871 N N . VAL A 1 103 ? -34.501 2.916 46.613 1.00 97.44 103 VAL A N 1
ATOM 872 C CA . VAL A 1 103 ? -35.507 1.859 46.801 1.00 97.44 103 VAL A CA 1
ATOM 873 C C . VAL A 1 103 ? -35.508 1.353 48.244 1.00 97.44 103 VAL A C 1
ATOM 875 O O . VAL A 1 103 ? -36.574 1.139 48.818 1.00 97.44 103 VAL A O 1
ATOM 878 N N . GLN A 1 104 ? -34.336 1.173 48.853 1.00 95.94 104 GLN A N 1
ATOM 879 C CA . GLN A 1 104 ? -34.225 0.738 50.242 1.00 95.94 104 GLN A CA 1
ATOM 880 C C . GLN A 1 104 ? -34.745 1.797 51.221 1.00 95.94 104 GLN A C 1
ATOM 882 O O . GLN A 1 104 ? -35.461 1.437 52.155 1.00 95.94 104 GLN A O 1
ATOM 887 N N . CYS A 1 105 ? -34.472 3.082 50.977 1.00 94.94 105 CYS A N 1
ATOM 888 C CA . CYS A 1 105 ? -35.055 4.178 51.753 1.00 94.94 105 CYS A CA 1
ATOM 889 C C . CYS A 1 105 ? -36.587 4.192 51.655 1.00 94.94 105 CYS A C 1
ATOM 891 O O . CYS A 1 105 ? -37.259 4.285 52.678 1.00 94.94 105 CYS A O 1
ATOM 893 N N . VAL A 1 106 ? -37.152 4.056 50.449 1.00 95.44 106 VAL A N 1
ATOM 894 C CA . VAL A 1 106 ? -38.614 4.027 50.252 1.00 95.44 106 VAL A CA 1
ATOM 895 C C . VAL A 1 106 ? -39.244 2.844 50.990 1.00 95.44 106 VAL A C 1
ATOM 897 O O . VAL A 1 106 ? -40.192 3.042 51.741 1.00 95.44 106 VAL A O 1
ATOM 900 N N . LYS A 1 107 ? -38.671 1.639 50.876 1.00 93.69 107 LYS A N 1
ATOM 901 C CA . LYS A 1 107 ? -39.156 0.455 51.608 1.00 93.69 107 LYS A CA 1
ATOM 902 C C . LYS A 1 107 ? -39.124 0.644 53.124 1.00 93.69 107 LYS A C 1
ATOM 904 O O . LYS A 1 107 ? -40.007 0.152 53.819 1.00 93.69 107 LYS A O 1
ATOM 909 N N . GLN A 1 108 ? -38.095 1.298 53.663 1.00 92.06 108 GLN A N 1
ATOM 910 C CA . GLN A 1 108 ? -38.024 1.594 55.098 1.00 92.06 108 GLN A CA 1
ATOM 911 C C . GLN A 1 108 ? -39.156 2.537 55.517 1.00 92.06 108 GLN A C 1
ATOM 913 O O . GLN A 1 108 ? -39.882 2.220 56.454 1.00 92.06 108 GLN A O 1
ATOM 918 N N . LEU A 1 109 ? -39.368 3.619 54.762 1.00 90.88 109 LEU A N 1
ATOM 919 C CA . LEU A 1 109 ? -40.457 4.566 55.010 1.00 90.88 109 LEU A CA 1
ATOM 920 C C . LEU A 1 109 ? -41.840 3.903 54.935 1.00 90.88 109 LEU A C 1
ATOM 922 O O . LEU A 1 109 ? -42.675 4.140 55.801 1.00 90.88 109 LEU A O 1
ATOM 926 N N . GLU A 1 110 ? -42.085 3.044 53.942 1.00 90.81 110 GLU A N 1
ATOM 927 C CA . GLU A 1 110 ? -43.344 2.292 53.825 1.00 90.81 110 GLU A CA 1
ATOM 928 C C . GLU A 1 110 ? -43.583 1.378 55.039 1.00 90.81 110 GLU A C 1
ATOM 930 O O . GLU A 1 110 ? -44.691 1.335 55.573 1.00 90.81 110 GLU A O 1
ATOM 935 N N . ASN A 1 111 ? -42.546 0.689 55.528 1.00 85.94 111 ASN A N 1
ATOM 936 C CA . ASN A 1 111 ? -42.651 -0.161 56.719 1.00 85.94 111 ASN A CA 1
ATOM 937 C C . ASN A 1 111 ? -42.916 0.641 58.004 1.00 85.94 111 ASN A C 1
ATOM 939 O O . ASN A 1 111 ? -43.646 0.167 58.876 1.00 85.94 111 ASN A O 1
ATOM 943 N N . ASP A 1 112 ? -42.347 1.841 58.125 1.00 82.00 112 ASP A N 1
ATOM 944 C CA . ASP A 1 112 ? -42.585 2.727 59.269 1.00 82.00 112 ASP A CA 1
ATOM 945 C C . ASP A 1 112 ? -44.018 3.287 59.280 1.00 82.00 112 ASP A C 1
ATOM 947 O O . ASP A 1 112 ? -44.586 3.490 60.352 1.00 82.00 112 ASP A O 1
ATOM 951 N N . VAL A 1 113 ? -44.638 3.461 58.107 1.00 75.25 113 VAL A N 1
ATOM 952 C CA . VAL A 1 113 ? -46.048 3.871 57.960 1.00 75.25 113 VAL A CA 1
ATOM 953 C C . VAL A 1 113 ? -47.028 2.716 58.233 1.00 75.25 113 VAL A C 1
ATOM 955 O O . VAL A 1 113 ? -48.152 2.962 58.665 1.00 75.25 113 VAL A O 1
ATOM 958 N N . GLN A 1 114 ? -46.621 1.457 58.027 1.00 61.97 114 GLN A N 1
ATOM 959 C CA . GLN A 1 114 ? -47.489 0.278 58.176 1.00 61.97 114 GLN A CA 1
ATOM 960 C C . GLN A 1 114 ? -47.557 -0.293 59.613 1.00 61.97 114 GLN A C 1
ATOM 962 O O . GLN A 1 114 ? -48.351 -1.202 59.868 1.00 61.97 114 GLN A O 1
ATOM 967 N N . LYS A 1 115 ? -46.756 0.205 60.571 1.00 58.31 115 LYS A N 1
ATOM 968 C CA . LYS A 1 115 ? -46.919 -0.145 61.998 1.00 58.31 115 LYS A CA 1
ATOM 969 C C . LYS A 1 115 ? -48.225 0.468 62.531 1.00 58.31 115 LYS A C 1
ATOM 971 O O . LYS A 1 115 ? -48.445 1.657 62.304 1.00 58.31 115 LYS A O 1
ATOM 976 N N . PRO A 1 116 ? -49.094 -0.296 63.228 1.00 53.03 116 PRO A N 1
ATOM 977 C CA . PRO A 1 116 ? -50.351 0.247 63.718 1.00 53.03 116 PRO A CA 1
ATOM 978 C C . PRO A 1 116 ? -50.062 1.390 64.693 1.00 53.03 116 PRO A C 1
ATOM 980 O O . PRO A 1 116 ? -49.250 1.247 65.604 1.00 53.03 116 PRO A O 1
ATOM 983 N N . LEU A 1 117 ? -50.730 2.527 64.486 1.00 59.50 117 LEU A N 1
ATOM 984 C CA . LEU A 1 117 ? -50.937 3.511 65.541 1.00 59.50 117 LEU A CA 1
ATOM 985 C C . LEU A 1 117 ? -51.702 2.785 66.646 1.00 59.50 117 LEU A C 1
ATOM 987 O O . LEU A 1 117 ? -52.907 2.573 66.508 1.00 59.50 117 LEU A O 1
ATOM 991 N N . ASP A 1 118 ? -51.000 2.360 67.695 1.00 49.66 118 ASP A N 1
ATOM 992 C CA . ASP A 1 118 ? -51.635 1.881 68.915 1.00 49.66 118 ASP A CA 1
ATOM 993 C C . ASP A 1 118 ? -52.522 3.019 69.438 1.00 49.66 118 ASP A C 1
ATOM 995 O O . ASP A 1 118 ? -52.052 4.034 69.960 1.00 49.66 118 ASP A O 1
ATOM 999 N N . THR A 1 119 ? -53.826 2.880 69.200 1.00 51.97 119 THR A N 1
ATOM 1000 C CA . THR A 1 119 ? -54.865 3.684 69.830 1.00 51.97 119 THR A CA 1
ATOM 1001 C C . THR A 1 119 ? -54.815 3.417 71.325 1.00 51.97 119 THR A C 1
ATOM 1003 O O . THR A 1 119 ? -54.961 2.270 71.754 1.00 51.97 119 THR A O 1
ATOM 1006 N N . SER A 1 120 ? -54.573 4.500 72.065 1.00 50.91 120 SER A N 1
ATOM 1007 C CA . SER A 1 120 ? -54.730 4.625 73.515 1.00 50.91 120 SER A CA 1
ATOM 1008 C C . SER A 1 120 ? -56.064 4.101 74.040 1.00 50.91 120 SER A C 1
ATOM 1010 O O . SER A 1 120 ? -57.051 4.069 73.270 1.00 50.91 120 SER A O 1
#

Sequence (120 aa):
MEFDSEADAKNFYDEYARQEGFIVRIDKCHRSEIDNRIISRRLTCNKEGFHVRESKDKRIRQLTKELERRDQQCQQYRKLILSLLETVEEQNKFLSTKVEHVVQCVKQLENDVQKPLDTS

pLDDT: mean 88.92, std 12.79, range [49.66, 98.56]

Radius of gyration: 41.71 Å; chains: 1; bounding box: 84×37×113 Å